Protein AF-A0AAW1XCZ4-F1 (afdb_monomer_lite)

Sequence (104 aa):
MPGLTAKVFRTYNASITLDNELNQETTEGDVLKKKVFYDTANKKVAIICNHQRAVSKSHETQMDKLKEKLRDLQGVLKELKTDLDRARNGKPPLKDADGNRREI

InterPro domains:
  IPR011010 DNA breaking-rejoining enzyme, catalytic core [SSF56349] (3-88)
  IPR013499 DNA topoisomerase I, eukaryotic-type [SM00435] (1-103)
  IPR013500 DNA topoisomerase I, catalytic core, eukaryotic-type [PF01028] (1-83)
  IPR014727 DNA topoisomerase I, catalytic core, alpha/beta subdomain [G3DSA:1.10.132.10] (7-103)
  IPR051062 DNA topoisomerase IB [PTHR10290] (1-101)

Structure (mmCIF, N/CA/C/O backbone):
data_AF-A0AAW1XCZ4-F1
#
_entry.id   AF-A0AAW1XCZ4-F1
#
loop_
_atom_site.group_PDB
_atom_site.id
_atom_site.type_symbol
_atom_site.label_atom_id
_atom_site.label_alt_id
_atom_site.label_comp_id
_atom_site.label_asym_id
_atom_site.label_entity_id
_atom_site.label_seq_id
_atom_site.pdbx_PDB_ins_code
_atom_site.Cartn_x
_atom_site.Cartn_y
_atom_site.Cartn_z
_atom_site.occupancy
_atom_site.B_iso_or_equiv
_atom_site.auth_seq_id
_atom_site.auth_comp_id
_atom_site.auth_asym_id
_atom_site.auth_atom_id
_atom_site.pdbx_PDB_model_num
ATOM 1 N N . MET A 1 1 ? -34.040 5.659 20.618 1.00 80.25 1 MET A N 1
ATOM 2 C CA . MET A 1 1 ? -33.627 4.410 19.942 1.00 80.25 1 MET A CA 1
ATOM 3 C C . MET A 1 1 ? -33.377 3.338 20.994 1.00 80.25 1 MET A C 1
ATOM 5 O O . MET A 1 1 ? -32.400 3.464 21.727 1.00 80.25 1 MET A O 1
ATOM 9 N N . PRO A 1 2 ? -34.258 2.334 21.125 1.00 92.56 2 PRO A N 1
ATOM 10 C CA . PRO A 1 2 ? -33.996 1.168 21.970 1.00 92.56 2 PRO A CA 1
ATOM 11 C C . PRO A 1 2 ? -32.674 0.490 21.568 1.00 92.56 2 PRO A C 1
ATOM 13 O O . PRO A 1 2 ? -32.399 0.360 20.379 1.00 92.56 2 PRO A O 1
ATOM 16 N N . GLY A 1 3 ? -31.839 0.095 22.535 1.00 91.31 3 GLY A N 1
ATOM 17 C CA . GLY A 1 3 ? -30.568 -0.606 22.274 1.00 91.31 3 GLY A CA 1
ATOM 18 C C . GLY A 1 3 ? -29.374 0.271 21.858 1.00 91.31 3 GLY A C 1
ATOM 19 O O . GLY A 1 3 ? -28.304 -0.257 21.558 1.00 91.31 3 GLY A O 1
ATOM 20 N N . LEU A 1 4 ? -29.516 1.602 21.857 1.00 94.81 4 LEU A N 1
ATOM 21 C CA . LEU A 1 4 ? -28.411 2.520 21.575 1.00 94.81 4 LEU A CA 1
ATOM 22 C C . LEU A 1 4 ? -27.384 2.506 22.718 1.00 94.81 4 LEU A C 1
ATOM 24 O O . LEU A 1 4 ? -27.722 2.745 23.875 1.00 94.81 4 LEU A O 1
ATOM 28 N N . THR A 1 5 ? -26.116 2.261 22.389 1.00 96.06 5 THR A N 1
ATOM 29 C CA . THR A 1 5 ? -24.997 2.283 23.346 1.00 96.06 5 THR A CA 1
ATOM 30 C C . THR A 1 5 ? -23.832 3.100 22.791 1.00 96.06 5 THR A C 1
ATOM 32 O O . THR A 1 5 ? -23.748 3.334 21.587 1.00 96.06 5 THR A O 1
ATOM 35 N N . ALA A 1 6 ? -22.874 3.490 23.636 1.00 91.69 6 ALA A N 1
ATOM 36 C CA . ALA A 1 6 ? -21.662 4.193 23.195 1.00 91.69 6 ALA A CA 1
ATOM 37 C C . ALA A 1 6 ? -20.870 3.423 22.115 1.00 91.69 6 ALA A C 1
ATOM 39 O O . ALA A 1 6 ? -20.266 4.023 21.226 1.00 91.69 6 ALA A O 1
ATOM 40 N N . LYS A 1 7 ? -20.912 2.082 22.143 1.00 93.69 7 LYS A N 1
ATOM 41 C CA . LYS A 1 7 ? -20.291 1.236 21.114 1.00 93.69 7 LYS A CA 1
ATOM 42 C C . LYS A 1 7 ? -20.928 1.449 19.738 1.00 93.69 7 LYS A C 1
ATOM 44 O O . LYS A 1 7 ? -20.202 1.478 18.748 1.00 93.69 7 LYS A O 1
ATOM 49 N N . VAL A 1 8 ? -22.247 1.651 19.684 1.00 96.38 8 VAL A N 1
ATOM 50 C CA . VAL A 1 8 ? -22.978 1.898 18.429 1.00 96.38 8 VAL A CA 1
ATOM 51 C C . VAL A 1 8 ? -22.443 3.148 17.730 1.00 96.38 8 VAL A C 1
ATOM 53 O O . VAL A 1 8 ? -22.238 3.111 16.523 1.00 96.38 8 VAL A O 1
ATOM 56 N N . PHE A 1 9 ? -22.109 4.208 18.472 1.00 95.12 9 PHE A N 1
ATOM 57 C CA . PHE A 1 9 ? -21.523 5.422 17.891 1.00 95.12 9 PHE A CA 1
ATOM 58 C C . PHE A 1 9 ? -20.141 5.188 17.273 1.00 95.12 9 PHE A C 1
ATOM 60 O O . PHE A 1 9 ? -19.873 5.696 16.188 1.00 95.12 9 PHE A O 1
ATOM 67 N N . ARG A 1 10 ? -19.269 4.387 17.907 1.00 95.00 10 ARG A N 1
ATOM 68 C CA . ARG A 1 10 ? -17.953 4.057 17.322 1.00 95.00 10 ARG A CA 1
ATOM 69 C C . ARG A 1 10 ? -18.105 3.283 16.012 1.00 95.00 10 ARG A C 1
ATOM 71 O O . ARG A 1 10 ? -17.416 3.595 15.048 1.00 95.00 10 ARG A O 1
ATOM 78 N N . THR A 1 11 ? -19.018 2.311 15.968 1.00 95.88 11 THR A N 1
ATOM 79 C CA . THR A 1 11 ? -19.293 1.525 14.755 1.00 95.88 11 THR A CA 1
ATOM 80 C C . THR A 1 11 ? -19.942 2.368 13.660 1.00 95.88 11 THR A C 1
ATOM 82 O O . THR A 1 11 ? -19.534 2.265 12.505 1.00 95.88 11 THR A O 1
ATOM 85 N N . TYR A 1 12 ? -20.906 3.222 14.014 1.00 96.69 12 TYR A N 1
ATOM 86 C CA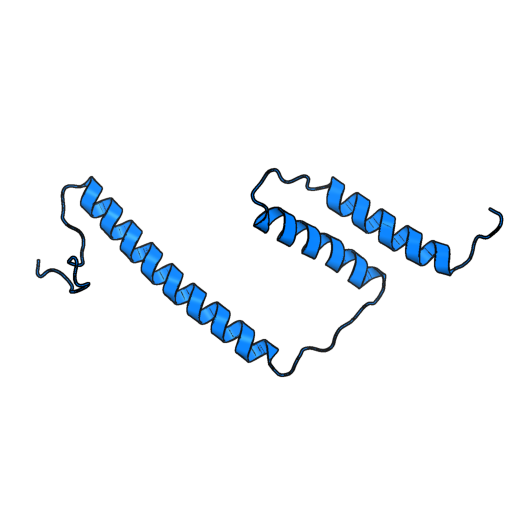 . TYR A 1 12 ? -21.548 4.141 13.077 1.00 96.69 12 TYR A CA 1
ATOM 87 C C . TYR A 1 12 ? -20.529 5.101 12.461 1.00 96.69 12 TYR A C 1
ATOM 89 O O . TYR A 1 12 ? -20.397 5.124 11.243 1.00 96.69 12 TYR A O 1
ATOM 97 N N . ASN A 1 13 ? -19.747 5.805 13.289 1.00 96.00 13 ASN A N 1
ATOM 98 C CA . ASN A 1 13 ? -18.737 6.755 12.819 1.00 96.00 13 ASN A CA 1
ATOM 99 C C . ASN A 1 13 ? -17.691 6.074 11.925 1.00 96.00 13 ASN A C 1
ATOM 101 O O . ASN A 1 13 ? -17.354 6.602 10.876 1.00 96.00 13 ASN A O 1
ATOM 105 N N . ALA A 1 14 ? -17.223 4.877 12.291 1.00 96.94 14 ALA A N 1
ATOM 106 C CA . ALA A 1 14 ? -16.306 4.112 11.448 1.00 96.94 14 ALA A CA 1
ATOM 107 C C . ALA A 1 14 ? -16.914 3.763 10.079 1.00 96.94 14 ALA A C 1
ATOM 109 O O . ALA A 1 14 ? -16.271 3.964 9.049 1.00 96.94 14 ALA A O 1
ATOM 110 N N . SER A 1 15 ? -18.153 3.265 10.071 1.00 97.12 15 SER A N 1
ATOM 111 C CA . SER A 1 15 ? -18.815 2.791 8.851 1.00 97.12 15 SER A CA 1
ATOM 112 C C . SER A 1 15 ? -19.168 3.944 7.914 1.00 97.12 15 SER A C 1
ATOM 114 O O . SER A 1 15 ? -18.874 3.867 6.726 1.00 97.12 15 SER A O 1
ATOM 116 N N . ILE A 1 16 ? -19.731 5.035 8.446 1.00 96.88 16 ILE A N 1
ATOM 117 C CA . ILE A 1 16 ? -20.111 6.199 7.636 1.00 96.88 16 ILE A CA 1
ATOM 118 C C . ILE A 1 16 ? -18.884 6.937 7.095 1.00 96.88 16 ILE A C 1
ATOM 120 O O . ILE A 1 16 ? -18.913 7.428 5.973 1.00 96.88 16 ILE A O 1
ATOM 124 N N . THR A 1 17 ? -17.779 6.986 7.850 1.00 95.69 17 THR A N 1
ATOM 125 C CA . THR A 1 17 ? -16.521 7.534 7.334 1.00 95.69 17 THR A CA 1
ATOM 126 C C . THR A 1 17 ? -16.008 6.700 6.169 1.00 95.69 17 THR A C 1
ATOM 128 O O . THR A 1 17 ? -15.666 7.281 5.148 1.00 95.69 17 THR A O 1
ATOM 131 N N . LEU A 1 18 ? -15.984 5.366 6.277 1.00 95.75 18 LEU A N 1
ATOM 132 C CA . LEU A 1 18 ? -15.532 4.525 5.167 1.00 95.75 18 LEU A CA 1
ATOM 133 C C . LEU A 1 18 ? -16.412 4.701 3.925 1.00 95.75 18 LEU A C 1
ATOM 135 O O . LEU A 1 18 ? -15.882 4.859 2.833 1.00 95.75 18 LEU A O 1
ATOM 139 N N . ASP A 1 19 ? -17.732 4.696 4.099 1.00 95.12 19 ASP A N 1
ATOM 140 C CA . ASP A 1 19 ? -18.688 4.850 3.000 1.00 95.12 19 ASP A CA 1
ATOM 141 C C . ASP A 1 19 ? -18.516 6.199 2.286 1.00 95.12 19 ASP A C 1
ATOM 143 O O . ASP A 1 19 ? -18.335 6.251 1.071 1.00 95.12 19 ASP A O 1
ATOM 147 N N . ASN A 1 20 ? -18.444 7.296 3.046 1.00 94.19 20 ASN A N 1
ATOM 148 C CA . ASN A 1 20 ? -18.200 8.627 2.489 1.00 94.19 20 ASN A CA 1
ATOM 149 C C . ASN A 1 20 ? -16.866 8.708 1.737 1.00 94.19 20 ASN A C 1
ATOM 151 O O . ASN A 1 20 ? -16.806 9.292 0.659 1.00 94.19 20 ASN A O 1
ATOM 155 N N . GLU A 1 21 ? -15.801 8.130 2.295 1.00 92.81 21 GLU A N 1
ATOM 156 C CA . GLU A 1 21 ? -14.477 8.113 1.671 1.00 92.81 21 GLU A CA 1
ATOM 157 C C . GLU A 1 21 ? -14.474 7.314 0.367 1.00 92.81 21 GLU A C 1
ATOM 159 O O . GLU A 1 21 ? -13.935 7.785 -0.630 1.00 92.81 21 GLU A O 1
ATOM 164 N N . LEU A 1 22 ? -15.125 6.147 0.339 1.00 91.88 22 LEU A N 1
ATOM 165 C CA . LEU A 1 22 ? -15.233 5.328 -0.869 1.00 91.88 22 LEU A CA 1
ATOM 166 C C . LEU A 1 22 ? -16.090 5.993 -1.959 1.00 91.88 22 LEU A C 1
ATOM 168 O O . LEU A 1 22 ? -15.784 5.848 -3.142 1.00 91.88 22 LEU A O 1
ATOM 172 N N . ASN A 1 23 ? -17.119 6.754 -1.575 1.00 89.62 23 ASN A N 1
ATOM 173 C CA . ASN A 1 23 ? -18.006 7.452 -2.509 1.00 89.62 23 ASN A CA 1
ATOM 174 C C . ASN A 1 23 ? -17.384 8.722 -3.122 1.00 89.62 23 ASN A C 1
ATOM 176 O O . ASN A 1 23 ? -17.789 9.129 -4.209 1.00 89.62 23 ASN A O 1
ATOM 180 N N . GLN A 1 24 ? -16.396 9.347 -2.469 1.00 82.31 24 GLN A N 1
ATOM 181 C CA . GLN A 1 24 ? -15.735 10.561 -2.979 1.00 82.31 24 GLN A CA 1
ATOM 182 C C . GLN A 1 24 ? -14.844 10.307 -4.205 1.00 82.31 24 GLN A C 1
ATOM 184 O O . GLN A 1 24 ? -14.692 11.186 -5.049 1.00 82.31 24 GLN A O 1
ATOM 189 N N . GLU A 1 25 ? -14.270 9.111 -4.325 1.00 64.94 25 GLU A N 1
ATOM 190 C CA . GLU A 1 25 ? -13.314 8.758 -5.377 1.00 64.94 25 GLU A CA 1
ATOM 191 C C . GLU A 1 25 ? -13.662 7.379 -5.953 1.00 64.94 25 GLU A C 1
ATOM 193 O O . GLU A 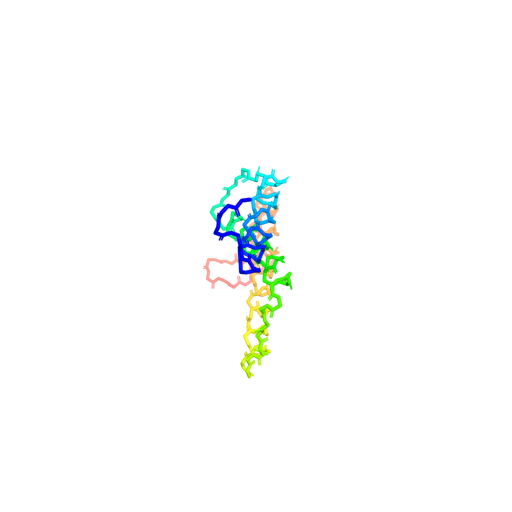1 25 ? -12.953 6.387 -5.780 1.00 64.94 25 GLU A O 1
ATOM 198 N N . THR A 1 26 ? -14.767 7.301 -6.698 1.00 62.75 26 THR A N 1
ATOM 199 C CA . THR A 1 26 ? -15.043 6.102 -7.503 1.00 62.75 26 THR A CA 1
ATOM 200 C C . THR A 1 26 ? -14.089 6.089 -8.698 1.00 62.75 26 THR A C 1
ATOM 202 O O . THR A 1 26 ? -14.401 6.571 -9.783 1.00 62.75 26 THR A O 1
ATOM 205 N N . THR A 1 27 ? -12.872 5.592 -8.487 1.00 60.47 27 THR A N 1
ATOM 206 C CA . THR A 1 27 ? -11.866 5.491 -9.544 1.00 60.47 27 THR A CA 1
ATOM 207 C C . THR A 1 27 ? -12.131 4.255 -10.397 1.00 60.47 27 THR A C 1
ATOM 209 O O . THR A 1 27 ? -11.935 3.110 -9.976 1.00 60.47 27 THR A O 1
ATOM 212 N N . GLU A 1 28 ? -12.544 4.480 -11.642 1.00 71.94 28 GLU A N 1
ATOM 213 C CA . GLU A 1 28 ? -12.367 3.486 -12.695 1.00 71.94 28 GLU A CA 1
ATOM 214 C C . GLU A 1 28 ? -10.869 3.188 -12.842 1.00 71.94 28 GLU A C 1
ATOM 216 O O . GLU A 1 28 ? -10.025 4.088 -12.878 1.00 71.94 28 GLU A O 1
ATOM 221 N N . GLY A 1 29 ? -10.499 1.910 -12.869 1.00 72.00 29 GLY A N 1
ATOM 222 C CA . GLY A 1 29 ? -9.094 1.541 -12.943 1.00 72.00 29 GLY A CA 1
ATOM 223 C C . GLY A 1 29 ? -8.791 0.106 -12.551 1.00 72.00 29 GLY A C 1
ATOM 224 O O . GLY A 1 29 ? -9.660 -0.664 -12.138 1.00 72.00 29 GLY A O 1
ATOM 225 N N . ASP A 1 30 ? -7.512 -0.220 -12.696 1.00 86.31 30 ASP A N 1
ATOM 226 C CA . ASP A 1 30 ? -6.914 -1.499 -12.335 1.00 86.31 30 ASP A CA 1
ATOM 227 C C . ASP A 1 30 ? -7.128 -1.849 -10.847 1.00 86.31 30 ASP A C 1
ATOM 229 O O . ASP A 1 30 ? -7.209 -0.973 -9.978 1.00 86.31 30 ASP A O 1
ATOM 233 N N . VAL A 1 31 ? -7.182 -3.147 -10.545 1.00 91.00 31 VAL A N 1
ATOM 234 C CA . VAL A 1 31 ? -7.398 -3.713 -9.204 1.00 91.00 31 VAL A CA 1
ATOM 235 C C . VAL A 1 31 ? -6.386 -3.161 -8.196 1.00 91.00 31 VAL A C 1
ATOM 237 O O . VAL A 1 31 ? -6.743 -2.876 -7.052 1.00 91.00 31 VAL A O 1
ATOM 240 N N . LEU A 1 32 ? -5.136 -2.937 -8.615 1.00 90.56 32 LEU A N 1
ATOM 241 C CA . LEU A 1 32 ? -4.097 -2.366 -7.755 1.00 90.56 32 LEU A CA 1
ATOM 242 C C . LEU A 1 32 ? -4.426 -0.940 -7.300 1.00 90.56 32 LEU A C 1
ATOM 244 O O . LEU A 1 32 ? -4.234 -0.612 -6.128 1.00 90.56 32 LEU A O 1
ATOM 248 N N . LYS A 1 33 ? -4.965 -0.104 -8.194 1.00 89.38 33 LYS A N 1
ATOM 249 C CA . LYS A 1 33 ? -5.380 1.266 -7.854 1.00 89.38 33 LYS A CA 1
ATOM 250 C C . LYS A 1 33 ? -6.553 1.249 -6.878 1.00 89.38 33 LYS A C 1
ATOM 252 O O . LYS A 1 33 ? -6.500 1.936 -5.861 1.00 89.38 33 LYS A O 1
ATOM 257 N N . LYS A 1 34 ? -7.545 0.385 -7.125 1.00 90.12 34 LYS A N 1
ATOM 258 C CA . LYS A 1 34 ? -8.691 0.186 -6.221 1.00 90.12 34 LYS A CA 1
ATOM 259 C C . LYS A 1 34 ? -8.252 -0.246 -4.822 1.00 90.12 34 LYS A C 1
ATOM 261 O O . LYS A 1 34 ? -8.782 0.242 -3.829 1.00 90.12 34 LYS A O 1
ATOM 266 N N . LYS A 1 35 ? -7.244 -1.117 -4.730 1.00 92.56 35 LYS A N 1
ATOM 267 C CA . LYS A 1 35 ? -6.677 -1.537 -3.445 1.00 92.56 35 LYS A CA 1
ATOM 268 C C . LYS A 1 35 ? -6.009 -0.378 -2.702 1.00 92.56 35 LYS A C 1
ATOM 270 O O . LYS A 1 35 ? -6.251 -0.215 -1.513 1.00 92.56 35 LYS A O 1
ATOM 275 N N . VAL A 1 36 ? -5.181 0.421 -3.379 1.00 91.69 36 VAL A N 1
ATOM 276 C CA . VAL A 1 36 ? -4.513 1.584 -2.759 1.00 91.69 36 VAL A CA 1
ATOM 277 C C . VAL A 1 36 ? -5.536 2.594 -2.246 1.00 91.69 36 VAL A C 1
ATOM 279 O O . VAL A 1 36 ? -5.381 3.123 -1.143 1.00 91.69 36 VAL A O 1
ATOM 282 N N . PHE A 1 37 ? -6.592 2.822 -3.021 1.00 91.56 37 PHE A N 1
ATOM 283 C CA . PHE A 1 37 ? -7.705 3.669 -2.627 1.00 91.56 37 PHE A CA 1
ATOM 284 C C . PHE A 1 37 ? -8.405 3.146 -1.363 1.00 91.56 37 PHE A C 1
ATOM 286 O O . PHE A 1 37 ? -8.456 3.845 -0.349 1.00 91.56 37 PHE A O 1
ATOM 293 N N . TYR A 1 38 ? -8.829 1.880 -1.369 1.00 94.06 38 TYR A N 1
ATOM 294 C CA . TYR A 1 38 ? -9.451 1.240 -0.208 1.00 94.06 38 TYR A CA 1
ATOM 295 C C . TYR A 1 38 ? -8.550 1.277 1.037 1.00 94.06 38 TYR A C 1
ATOM 297 O O . TYR A 1 38 ? -8.996 1.642 2.124 1.00 94.06 38 TYR A O 1
ATOM 305 N N . ASP A 1 39 ? -7.260 0.959 0.883 1.00 95.12 39 ASP A N 1
ATOM 306 C CA . ASP A 1 39 ? -6.283 0.999 1.976 1.00 95.12 39 ASP A CA 1
ATOM 307 C C . ASP A 1 39 ? -6.130 2.423 2.546 1.00 95.12 39 ASP A C 1
ATOM 309 O O . ASP A 1 39 ? -5.840 2.591 3.731 1.00 95.12 39 ASP A O 1
ATOM 313 N N . THR A 1 40 ? -6.334 3.459 1.729 1.00 94.00 40 THR A N 1
ATOM 314 C CA . THR A 1 40 ? -6.269 4.869 2.143 1.00 94.00 40 THR A CA 1
ATOM 315 C C . THR A 1 40 ? -7.528 5.290 2.897 1.00 94.00 40 THR A C 1
ATOM 317 O O . THR A 1 40 ? -7.418 5.854 3.989 1.00 94.00 40 THR A O 1
ATOM 320 N N . ALA A 1 41 ? -8.711 4.940 2.388 1.00 94.88 41 ALA A N 1
ATOM 321 C CA . ALA A 1 41 ? -9.982 5.162 3.077 1.00 94.88 41 ALA A CA 1
ATOM 322 C C . ALA A 1 41 ? -10.004 4.454 4.447 1.00 94.88 41 ALA A C 1
ATOM 324 O O . ALA A 1 41 ? -10.301 5.057 5.480 1.00 94.88 41 ALA A O 1
ATOM 325 N N . ASN A 1 42 ? -9.556 3.196 4.495 1.00 96.06 42 ASN A N 1
ATOM 326 C CA . ASN A 1 42 ? -9.483 2.424 5.734 1.00 96.06 42 ASN A C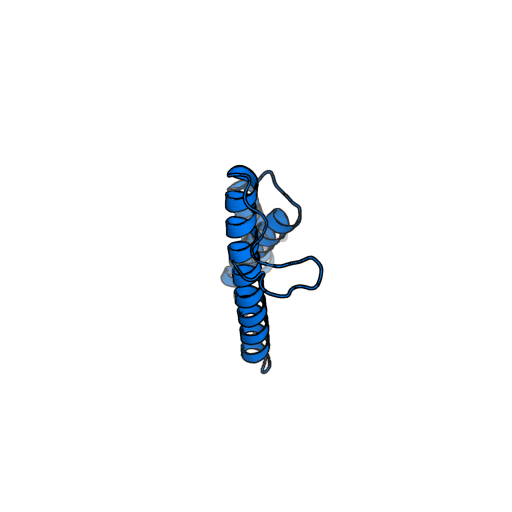A 1
ATOM 327 C C . ASN A 1 42 ? -8.469 3.003 6.745 1.00 96.06 42 ASN A C 1
ATOM 329 O O . ASN A 1 42 ? -8.697 2.953 7.955 1.00 96.06 42 ASN A O 1
ATOM 333 N N . LYS A 1 43 ? -7.366 3.617 6.287 1.00 96.06 43 LYS A N 1
ATOM 334 C CA . LYS A 1 43 ? -6.431 4.330 7.181 1.00 96.06 43 LYS A CA 1
ATOM 335 C C . LYS A 1 43 ? -7.094 5.514 7.883 1.00 96.06 43 LYS A C 1
ATOM 337 O O . LYS A 1 43 ? -6.836 5.715 9.068 1.00 96.06 43 LYS A O 1
ATOM 342 N N . LYS A 1 44 ? -7.961 6.272 7.204 1.00 95.19 44 LYS A N 1
ATOM 343 C CA . LYS A 1 44 ? -8.704 7.377 7.835 1.00 95.19 44 LYS A CA 1
ATOM 344 C C . LYS A 1 44 ? -9.625 6.867 8.945 1.00 95.19 44 LYS A C 1
ATOM 346 O O . LYS A 1 44 ? -9.646 7.438 10.034 1.00 95.19 44 LYS A O 1
ATOM 351 N N . VAL A 1 45 ? -10.291 5.734 8.719 1.00 97.12 45 VAL A N 1
ATOM 352 C CA . VAL A 1 45 ? -11.100 5.058 9.747 1.00 97.12 45 VAL A CA 1
ATOM 353 C C . VAL A 1 45 ? -10.242 4.615 10.938 1.00 97.12 45 VAL A C 1
ATOM 355 O O . VAL A 1 45 ? -10.598 4.838 12.095 1.00 97.12 45 VAL A O 1
ATOM 358 N N . ALA A 1 46 ? -9.073 4.024 10.681 1.00 97.38 46 ALA A N 1
ATOM 359 C CA . ALA A 1 46 ? -8.159 3.614 11.745 1.00 97.38 46 ALA A CA 1
ATOM 360 C C . ALA A 1 46 ? -7.713 4.802 12.618 1.00 97.38 46 ALA A C 1
ATOM 362 O O . ALA A 1 46 ? -7.643 4.663 13.841 1.00 97.38 46 ALA A O 1
ATOM 363 N N . ILE A 1 47 ? -7.487 5.973 12.011 1.00 95.75 47 ILE A N 1
ATOM 364 C CA . ILE A 1 47 ? -7.136 7.208 12.723 1.00 95.75 47 ILE A CA 1
ATOM 365 C C . ILE A 1 47 ? -8.275 7.647 13.654 1.00 95.75 47 ILE A C 1
ATOM 367 O O . ILE A 1 47 ? -8.028 7.839 14.844 1.00 95.75 47 ILE A O 1
ATOM 371 N N . ILE A 1 48 ? -9.524 7.737 13.174 1.00 95.06 48 ILE A N 1
ATOM 372 C CA . ILE A 1 48 ? -10.654 8.166 14.027 1.00 95.06 48 ILE A CA 1
ATOM 373 C C . ILE A 1 48 ? -10.954 7.168 15.152 1.00 95.06 48 ILE A C 1
ATOM 375 O O . ILE A 1 48 ? -11.414 7.547 16.228 1.00 95.06 48 ILE A O 1
ATOM 379 N N . CYS A 1 49 ? -10.688 5.879 14.926 1.00 96.50 49 CYS A N 1
ATOM 380 C CA . CYS A 1 49 ? -10.868 4.842 15.936 1.00 96.50 49 CYS A CA 1
ATOM 381 C C . CYS A 1 49 ? -9.700 4.752 16.929 1.00 96.50 49 CYS A C 1
ATOM 383 O O . CYS A 1 49 ? -9.811 3.999 17.901 1.00 96.50 49 CYS A O 1
ATOM 385 N N . ASN A 1 50 ? -8.621 5.515 16.710 1.00 95.88 50 ASN A N 1
ATOM 386 C CA . ASN A 1 50 ? -7.356 5.443 17.438 1.00 95.88 50 ASN A CA 1
ATOM 387 C C . ASN A 1 50 ? -6.712 4.040 17.402 1.00 95.88 50 ASN A C 1
ATOM 389 O O . ASN A 1 50 ? -6.160 3.554 18.389 1.00 95.88 50 ASN A O 1
ATOM 393 N N . HIS A 1 51 ? -6.805 3.357 16.262 1.00 96.62 51 HIS A N 1
ATOM 394 C CA . HIS A 1 51 ? -6.137 2.078 16.040 1.00 96.62 51 HIS A CA 1
ATOM 395 C C . HIS A 1 51 ? -4.698 2.325 15.586 1.00 96.62 51 HIS A C 1
ATOM 397 O O . HIS A 1 51 ? -4.433 2.597 14.416 1.00 96.62 51 HIS A O 1
ATOM 403 N N . GLN A 1 52 ? -3.763 2.234 16.529 1.00 94.94 52 GLN A N 1
ATOM 404 C CA . GLN A 1 52 ? -2.345 2.474 16.284 1.00 94.94 52 GLN A CA 1
ATOM 405 C C . GLN A 1 52 ? -1.556 1.167 16.211 1.00 94.94 52 GLN A C 1
ATOM 407 O O . GLN A 1 52 ? -1.923 0.154 16.806 1.00 94.94 52 GLN A O 1
ATOM 412 N N . ARG A 1 53 ? -0.429 1.203 15.498 1.00 94.69 53 ARG A N 1
ATOM 413 C CA . ARG A 1 53 ? 0.528 0.099 15.432 1.00 94.69 53 ARG A CA 1
ATOM 414 C C . ARG A 1 53 ? 1.938 0.648 15.600 1.00 94.69 53 ARG A C 1
ATOM 416 O O . ARG A 1 53 ? 2.306 1.607 14.930 1.00 94.69 53 ARG A O 1
ATOM 423 N N . ALA A 1 54 ? 2.730 0.011 16.459 1.00 95.94 54 ALA A N 1
ATOM 424 C CA . ALA A 1 54 ? 4.151 0.314 16.568 1.00 95.94 54 ALA A CA 1
ATOM 425 C C . ALA A 1 54 ? 4.885 -0.043 15.265 1.00 95.94 54 ALA A C 1
ATOM 427 O O . ALA A 1 54 ? 4.576 -1.048 14.614 1.00 95.94 54 ALA A O 1
ATOM 428 N N . VAL A 1 55 ? 5.879 0.765 14.899 1.00 95.38 55 VAL A N 1
ATOM 429 C CA . VAL A 1 55 ? 6.732 0.492 13.738 1.00 95.38 55 VAL A CA 1
ATOM 430 C C . VAL A 1 55 ? 7.501 -0.810 13.981 1.00 95.38 55 VAL A C 1
ATOM 432 O O . VAL A 1 55 ? 8.129 -0.993 15.023 1.00 95.38 55 VAL A O 1
ATOM 435 N N . SER A 1 56 ? 7.435 -1.746 13.032 1.00 96.44 56 SER A N 1
ATOM 436 C CA . SER A 1 56 ? 8.172 -3.009 13.139 1.00 96.44 56 SER A CA 1
ATOM 437 C C . SER A 1 56 ? 9.677 -2.776 13.017 1.00 96.44 56 SER A C 1
ATOM 439 O O . SER A 1 56 ? 10.101 -1.978 12.184 1.00 96.44 56 SER A O 1
ATOM 441 N N . LYS A 1 57 ? 10.487 -3.566 13.733 1.00 96.69 57 LYS A N 1
ATOM 442 C CA . LYS A 1 57 ? 11.962 -3.496 13.685 1.00 96.69 57 LYS A CA 1
ATOM 443 C C . LYS A 1 57 ? 12.546 -3.585 12.265 1.00 96.69 57 LYS A C 1
ATOM 445 O O . LYS A 1 57 ? 13.588 -3.010 12.001 1.00 96.69 57 LYS A O 1
ATOM 450 N N . SER A 1 58 ? 11.874 -4.285 11.350 1.00 96.75 58 SER A N 1
ATOM 451 C CA . SER A 1 58 ? 12.311 -4.481 9.961 1.00 96.75 58 SER A CA 1
ATOM 452 C C . SER A 1 58 ? 11.819 -3.417 8.972 1.00 96.75 58 SER A C 1
ATOM 454 O O . SER A 1 58 ? 12.052 -3.566 7.774 1.00 96.75 58 SER A O 1
ATOM 456 N N . HIS A 1 59 ? 11.084 -2.396 9.426 1.00 96.44 59 HIS A N 1
ATOM 457 C CA . HIS A 1 59 ? 10.402 -1.453 8.533 1.00 96.44 59 HIS A CA 1
ATOM 458 C C . HIS A 1 59 ? 11.386 -0.704 7.627 1.00 96.44 59 HIS A C 1
ATOM 460 O O . HIS A 1 59 ? 11.193 -0.646 6.417 1.00 96.44 59 HIS A O 1
ATOM 466 N N . GLU A 1 60 ? 12.468 -0.182 8.201 1.00 96.94 60 GLU A N 1
ATOM 467 C CA . GLU A 1 60 ? 13.492 0.565 7.468 1.00 96.94 60 GLU A CA 1
ATOM 468 C C . GLU A 1 60 ? 14.162 -0.300 6.394 1.00 96.94 60 GLU A C 1
ATOM 470 O O . GLU A 1 60 ? 14.138 0.043 5.214 1.00 96.94 60 GLU A O 1
ATOM 475 N N . THR A 1 61 ? 14.604 -1.505 6.767 1.00 97.56 61 THR A N 1
ATOM 476 C CA . THR A 1 61 ? 15.193 -2.469 5.828 1.00 97.56 61 THR A CA 1
ATOM 477 C C . THR A 1 61 ? 14.241 -2.832 4.683 1.00 97.56 61 THR A C 1
ATOM 479 O O . THR A 1 61 ? 14.674 -3.013 3.546 1.00 97.56 61 THR A O 1
ATOM 482 N N . GLN A 1 62 ? 12.939 -2.966 4.955 1.00 97.44 62 GLN A N 1
ATOM 483 C CA . GLN A 1 62 ? 11.941 -3.223 3.911 1.00 97.44 62 GLN A CA 1
ATOM 484 C C . GLN A 1 62 ? 11.785 -2.024 2.969 1.00 97.44 62 GLN A C 1
ATOM 486 O O . GLN A 1 62 ? 11.732 -2.212 1.753 1.00 97.44 62 GLN A O 1
ATOM 491 N N . MET A 1 63 ? 11.751 -0.805 3.511 1.00 97.62 63 MET A N 1
ATOM 492 C CA . MET A 1 63 ? 11.653 0.420 2.719 1.00 97.62 63 MET A CA 1
ATOM 493 C C . MET A 1 63 ? 12.873 0.626 1.823 1.00 97.62 63 MET A C 1
ATOM 495 O O . MET A 1 63 ? 12.712 1.006 0.664 1.00 97.62 63 MET A O 1
ATOM 499 N N . ASP A 1 64 ? 14.075 0.335 2.310 1.00 97.94 64 ASP A N 1
ATOM 500 C CA . ASP A 1 64 ? 15.295 0.497 1.519 1.00 97.94 64 ASP A CA 1
ATOM 501 C C . ASP A 1 64 ? 15.371 -0.496 0.360 1.00 97.94 64 ASP A C 1
ATOM 503 O O . ASP A 1 64 ? 15.641 -0.088 -0.770 1.00 97.94 64 ASP A O 1
ATOM 507 N N . LYS A 1 65 ? 14.994 -1.761 0.589 1.00 97.94 65 LYS A N 1
ATOM 508 C CA . LYS A 1 65 ? 14.870 -2.762 -0.486 1.00 97.94 65 LYS A CA 1
ATOM 509 C C . LYS A 1 65 ? 13.858 -2.349 -1.556 1.00 97.94 65 LYS A C 1
ATOM 511 O O . LYS A 1 65 ? 14.064 -2.607 -2.739 1.00 97.94 65 LYS A O 1
ATOM 516 N N . LEU A 1 66 ? 12.743 -1.726 -1.163 1.00 97.81 66 LEU A N 1
ATOM 517 C CA . LEU A 1 66 ? 11.749 -1.224 -2.118 1.00 97.81 66 LEU A CA 1
ATOM 518 C C . LEU A 1 66 ? 12.285 -0.034 -2.925 1.00 97.81 66 LEU A C 1
ATOM 520 O O . LEU A 1 66 ? 12.072 0.021 -4.135 1.00 97.81 66 LEU A O 1
ATOM 524 N N . LYS A 1 67 ? 13.007 0.894 -2.283 1.00 98.06 67 LYS A N 1
ATOM 525 C CA . LYS A 1 67 ? 13.645 2.035 -2.961 1.00 98.06 67 LYS A CA 1
ATOM 526 C C . LYS A 1 67 ? 14.730 1.591 -3.938 1.00 98.06 67 LYS A C 1
ATOM 528 O O . LYS A 1 67 ? 14.842 2.173 -5.010 1.00 98.06 67 LYS A O 1
ATOM 533 N N . GLU A 1 68 ? 15.520 0.584 -3.582 1.00 98.06 68 GLU A N 1
ATOM 534 C CA . GLU A 1 68 ? 16.537 0.003 -4.461 1.00 98.06 68 GLU A CA 1
ATOM 535 C C . GLU A 1 68 ? 15.904 -0.558 -5.736 1.00 98.06 68 GLU A C 1
ATOM 537 O O . GLU A 1 68 ? 16.205 -0.074 -6.824 1.00 98.06 68 GLU A O 1
ATOM 542 N N . LYS A 1 69 ? 14.902 -1.434 -5.592 1.00 97.81 69 LYS A N 1
ATOM 543 C CA . LYS A 1 69 ? 14.139 -1.963 -6.733 1.00 97.81 69 LYS A CA 1
ATOM 544 C C . LYS A 1 69 ? 13.523 -0.863 -7.597 1.00 97.81 69 LYS A C 1
ATOM 546 O O . LYS A 1 69 ? 13.472 -0.992 -8.817 1.00 97.81 69 LYS A O 1
ATOM 551 N N . LEU A 1 70 ? 13.038 0.216 -6.980 1.00 97.62 70 LEU A N 1
ATOM 552 C CA . LEU A 1 70 ? 12.484 1.352 -7.714 1.00 97.62 70 LEU A CA 1
ATOM 553 C C . LEU A 1 70 ? 13.550 2.044 -8.576 1.00 97.62 70 LEU A C 1
ATOM 555 O O . LEU A 1 70 ? 13.270 2.357 -9.731 1.00 97.62 70 LEU A O 1
ATOM 559 N N . ARG A 1 71 ? 14.758 2.262 -8.040 1.00 97.62 71 ARG A N 1
ATOM 560 C CA . ARG A 1 71 ? 15.876 2.861 -8.789 1.00 97.62 71 ARG A CA 1
ATOM 561 C C . ARG A 1 71 ? 16.289 1.988 -9.970 1.00 97.62 71 ARG A C 1
ATOM 563 O O . ARG A 1 71 ? 16.460 2.515 -11.067 1.00 97.62 71 ARG A O 1
ATOM 570 N N . ASP A 1 72 ? 16.374 0.677 -9.768 1.00 97.00 72 ASP A N 1
ATOM 571 C CA . ASP A 1 72 ? 16.737 -0.265 -10.831 1.00 97.00 72 ASP A CA 1
ATOM 572 C C . ASP A 1 72 ? 15.712 -0.229 -11.970 1.00 97.00 72 ASP A C 1
ATOM 574 O O . ASP A 1 72 ? 16.065 -0.052 -13.137 1.00 97.00 72 ASP A O 1
ATOM 578 N N . LEU A 1 73 ? 14.420 -0.291 -11.628 1.00 97.31 73 LEU A N 1
ATOM 579 C CA . LEU A 1 73 ? 13.332 -0.197 -12.603 1.00 97.31 73 LEU A CA 1
ATOM 580 C C . LEU A 1 73 ? 13.322 1.149 -13.337 1.00 97.31 73 LEU A C 1
ATOM 582 O O . LEU A 1 73 ? 13.072 1.187 -14.540 1.00 97.31 73 LEU A O 1
ATOM 586 N N . GLN A 1 74 ? 13.615 2.257 -12.650 1.00 97.31 74 GLN A N 1
ATOM 587 C CA . GLN A 1 74 ? 13.750 3.572 -13.286 1.00 97.31 74 GLN A CA 1
ATOM 588 C C . GLN A 1 74 ? 14.923 3.617 -14.275 1.00 97.31 74 GLN A C 1
ATOM 590 O O . GLN A 1 74 ? 14.787 4.215 -15.346 1.00 97.31 74 GLN A O 1
ATOM 595 N N . GLY A 1 75 ? 16.043 2.968 -13.944 1.00 94.88 75 GLY A N 1
ATOM 596 C CA . GLY A 1 75 ? 17.185 2.797 -14.842 1.00 94.88 75 GLY A CA 1
ATOM 597 C C . GLY A 1 75 ? 16.792 2.054 -16.117 1.00 94.88 75 GLY A C 1
ATOM 598 O O . GLY A 1 75 ? 16.958 2.588 -17.213 1.00 94.88 75 GLY A O 1
ATOM 599 N N . VAL A 1 76 ? 16.166 0.883 -15.970 1.00 93.69 76 VAL A N 1
ATOM 600 C CA . VAL A 1 76 ? 15.669 0.074 -17.097 1.00 93.69 76 VAL A CA 1
ATOM 601 C C . VAL A 1 76 ? 14.685 0.866 -17.964 1.00 93.69 76 VAL A C 1
ATOM 603 O O . VAL A 1 76 ? 14.790 0.874 -19.187 1.00 93.69 76 VAL A O 1
ATOM 606 N N . LEU A 1 77 ? 13.750 1.595 -17.351 1.00 95.44 77 LEU A N 1
ATOM 607 C CA . LEU A 1 77 ? 12.761 2.401 -18.072 1.00 95.44 77 LEU A CA 1
ATOM 608 C C . LEU A 1 77 ? 13.433 3.511 -18.902 1.00 95.44 77 LEU A C 1
ATOM 610 O O . LEU A 1 77 ? 13.032 3.768 -20.038 1.00 95.44 77 LEU A O 1
ATOM 614 N N . LYS A 1 78 ? 14.474 4.159 -18.366 1.00 94.69 78 LYS A N 1
ATOM 615 C CA . LYS A 1 78 ? 15.252 5.174 -19.093 1.00 94.69 78 LYS A CA 1
ATOM 616 C C . LYS A 1 78 ? 15.990 4.578 -20.293 1.00 94.69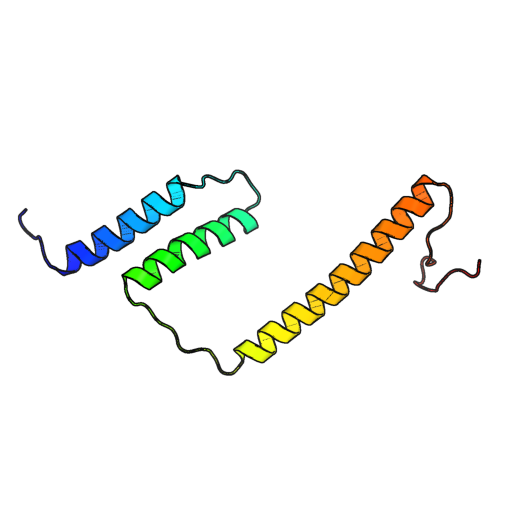 78 LYS A C 1
ATOM 618 O O . LYS A 1 78 ? 15.986 5.191 -21.363 1.00 94.69 78 LYS A O 1
ATOM 623 N N . GLU A 1 79 ? 16.596 3.404 -20.126 1.00 91.88 79 GLU A N 1
ATOM 624 C CA . GLU A 1 79 ? 17.257 2.687 -21.222 1.00 91.88 79 GLU A CA 1
ATOM 625 C C . GLU A 1 79 ? 16.252 2.337 -22.323 1.00 91.88 79 GLU A C 1
ATOM 627 O O . GLU A 1 79 ? 16.439 2.741 -23.468 1.00 91.88 79 GLU A O 1
ATOM 632 N N . LEU A 1 80 ? 15.120 1.726 -21.960 1.00 92.75 80 LEU A N 1
ATOM 633 C CA . LEU A 1 80 ? 14.063 1.358 -22.906 1.00 92.75 80 LEU A CA 1
ATOM 634 C C . LEU A 1 80 ? 13.498 2.562 -23.663 1.00 92.75 80 LEU A C 1
ATOM 636 O O . LEU A 1 80 ? 13.271 2.474 -24.865 1.00 92.75 80 LEU A O 1
ATOM 640 N N . LYS A 1 81 ? 13.288 3.702 -22.993 1.00 94.38 81 LYS A N 1
ATOM 641 C CA . LYS A 1 81 ? 12.870 4.947 -23.661 1.00 94.38 81 LYS A CA 1
ATOM 642 C C . LYS A 1 81 ? 13.897 5.421 -24.684 1.00 94.38 81 LYS A C 1
ATOM 644 O O . LYS A 1 81 ? 13.523 5.826 -25.779 1.00 94.38 81 LYS A O 1
ATOM 649 N N . THR A 1 82 ? 15.177 5.353 -24.327 1.00 92.81 82 THR A N 1
ATOM 650 C CA . THR A 1 82 ? 16.270 5.752 -25.220 1.00 92.81 82 THR A CA 1
ATOM 651 C C . THR A 1 82 ? 16.323 4.842 -26.446 1.00 92.81 82 THR A C 1
ATOM 653 O O . THR A 1 82 ? 16.420 5.328 -27.571 1.00 92.81 82 THR A O 1
ATOM 656 N N . ASP A 1 83 ? 16.203 3.530 -26.250 1.00 91.81 83 ASP A N 1
ATOM 657 C CA . ASP A 1 83 ? 16.196 2.560 -27.345 1.00 91.81 83 ASP A CA 1
ATOM 658 C C . ASP A 1 83 ? 14.957 2.694 -28.233 1.00 91.81 83 ASP A C 1
ATOM 660 O O . ASP A 1 83 ? 15.068 2.608 -29.456 1.00 91.81 83 ASP A O 1
ATOM 664 N N . LEU A 1 84 ? 13.796 2.988 -27.643 1.00 93.12 84 LEU A N 1
ATOM 665 C CA . LEU A 1 84 ? 12.562 3.275 -28.371 1.00 93.12 84 LEU A CA 1
ATOM 666 C C . LEU A 1 84 ? 12.743 4.494 -29.290 1.00 93.12 84 LEU A C 1
ATOM 668 O O . LEU A 1 84 ? 12.405 4.428 -30.473 1.00 93.12 84 LEU A O 1
ATOM 672 N N . ASP A 1 85 ? 13.333 5.581 -28.7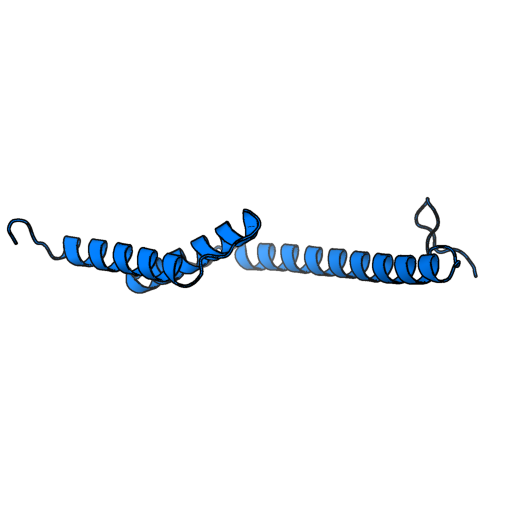90 1.00 94.19 85 ASP A N 1
ATOM 673 C CA . ASP A 1 85 ? 13.621 6.767 -29.603 1.00 94.19 85 ASP A CA 1
ATOM 674 C C . ASP A 1 85 ? 14.669 6.492 -30.690 1.00 94.19 85 ASP A C 1
ATOM 676 O O . ASP A 1 85 ? 14.545 6.995 -31.809 1.00 94.19 85 ASP A O 1
ATOM 680 N N . ARG A 1 86 ? 15.687 5.665 -30.423 1.00 92.25 86 ARG A N 1
ATOM 681 C CA . ARG A 1 86 ? 16.650 5.246 -31.458 1.00 92.25 86 ARG A CA 1
ATOM 682 C C . ARG A 1 86 ? 15.973 4.432 -32.555 1.00 92.25 86 ARG A C 1
ATOM 684 O O . ARG A 1 86 ? 16.155 4.762 -33.725 1.00 92.25 86 ARG A O 1
ATOM 691 N N . ALA A 1 87 ? 15.145 3.457 -32.184 1.00 91.38 87 ALA A N 1
ATOM 692 C CA . ALA A 1 87 ? 14.403 2.622 -33.122 1.00 91.38 87 ALA A CA 1
ATOM 693 C C . ALA A 1 87 ? 13.453 3.454 -33.997 1.00 91.38 87 ALA A C 1
ATOM 695 O O . ALA A 1 87 ? 13.416 3.269 -35.212 1.00 91.38 87 ALA A O 1
ATOM 696 N N . ARG A 1 88 ? 12.754 4.438 -33.410 1.00 93.69 88 ARG A N 1
ATOM 697 C CA . ARG A 1 88 ? 11.927 5.407 -34.156 1.00 93.69 88 ARG A CA 1
ATOM 698 C C . ARG A 1 88 ? 12.726 6.211 -35.183 1.00 93.69 88 ARG A C 1
ATOM 700 O O . ARG A 1 88 ? 12.189 6.558 -36.227 1.00 93.69 88 ARG A O 1
ATOM 707 N N . ASN A 1 89 ? 13.998 6.476 -34.898 1.00 93.88 89 ASN A N 1
ATOM 708 C CA . ASN A 1 89 ? 14.923 7.187 -35.780 1.00 93.88 89 ASN A CA 1
ATOM 709 C C . ASN A 1 89 ? 15.748 6.249 -36.689 1.00 93.88 89 ASN A C 1
ATOM 711 O O . ASN A 1 89 ? 16.750 6.683 -37.257 1.00 93.88 89 ASN A O 1
ATOM 715 N N . GLY A 1 90 ? 15.383 4.965 -36.794 1.00 91.31 90 GLY A N 1
ATOM 716 C CA . GLY A 1 90 ? 16.075 3.978 -37.634 1.00 91.31 90 GLY A CA 1
ATOM 717 C C . GLY A 1 90 ? 17.469 3.571 -37.140 1.00 91.31 90 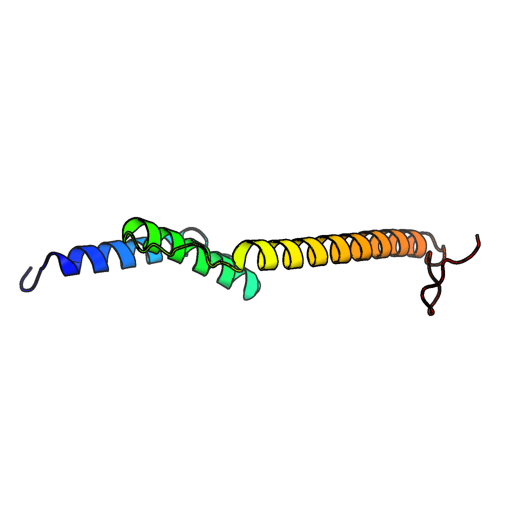GLY A C 1
ATOM 718 O O . GLY A 1 90 ? 18.218 2.931 -37.875 1.00 91.31 90 GLY A O 1
ATOM 719 N N . LYS A 1 91 ? 17.842 3.937 -35.908 1.00 90.31 91 LYS A N 1
ATOM 720 C CA . LYS A 1 91 ? 19.119 3.568 -35.282 1.00 90.31 91 LYS A CA 1
ATOM 721 C C . LYS A 1 91 ? 18.937 2.311 -34.421 1.00 90.31 91 LYS A C 1
ATOM 723 O O . LYS A 1 91 ? 17.901 2.174 -33.768 1.00 90.31 91 LYS A O 1
ATOM 728 N N . PRO A 1 92 ? 19.932 1.409 -34.362 1.00 86.12 92 PRO A N 1
ATOM 729 C CA . PRO A 1 92 ? 19.849 0.232 -33.506 1.00 86.12 92 PRO A CA 1
ATOM 730 C C . PRO A 1 92 ? 19.843 0.613 -32.008 1.00 86.12 92 PRO A C 1
ATOM 732 O O . PRO A 1 92 ? 20.346 1.684 -31.641 1.00 86.12 92 PRO A O 1
ATOM 735 N N . PRO A 1 93 ? 19.315 -0.259 -31.127 1.00 86.00 93 PRO A N 1
ATOM 736 C CA . PRO A 1 93 ? 19.404 -0.106 -29.672 1.00 86.00 93 PRO A CA 1
ATOM 737 C C . PRO A 1 93 ? 20.848 0.048 -29.170 1.00 86.00 93 PRO A C 1
ATOM 739 O O . PRO A 1 93 ? 21.805 -0.316 -29.853 1.00 86.00 93 PRO A O 1
ATOM 742 N N . LEU A 1 94 ? 21.027 0.633 -27.984 1.00 83.06 94 LEU A N 1
ATOM 743 C CA . LEU A 1 94 ? 22.346 0.838 -27.361 1.00 83.06 94 LEU A CA 1
ATOM 744 C C . LEU A 1 94 ? 23.021 -0.465 -26.950 1.00 83.06 94 LEU A C 1
ATOM 746 O O . LEU A 1 94 ? 24.250 -0.524 -26.921 1.00 83.06 94 LEU A O 1
ATOM 750 N N . LYS A 1 95 ? 22.230 -1.489 -26.635 1.00 82.81 95 LYS A N 1
ATOM 751 C CA . LYS A 1 95 ? 22.718 -2.813 -26.262 1.00 82.81 95 LYS A CA 1
ATOM 752 C C . LYS A 1 95 ? 22.406 -3.839 -27.356 1.00 82.81 95 LYS A C 1
ATOM 754 O O . LYS A 1 95 ? 21.483 -3.662 -28.157 1.00 82.81 95 LYS A O 1
ATOM 759 N N . ASP A 1 96 ? 23.230 -4.869 -27.469 1.00 78.00 96 ASP A N 1
ATOM 760 C CA . ASP A 1 96 ? 22.939 -6.048 -28.286 1.00 78.00 96 ASP A CA 1
ATOM 761 C C . ASP A 1 96 ? 22.006 -7.027 -27.548 1.00 78.00 96 ASP A C 1
ATOM 763 O O . ASP A 1 96 ? 21.527 -6.740 -26.449 1.00 78.00 96 ASP A O 1
ATOM 767 N N . ALA A 1 97 ? 21.679 -8.154 -28.189 1.00 75.38 97 ALA A N 1
ATOM 768 C CA . ALA A 1 97 ? 20.802 -9.174 -27.606 1.00 75.38 97 ALA A CA 1
ATOM 769 C C . ALA A 1 97 ? 21.404 -9.821 -26.344 1.00 75.38 97 ALA A C 1
ATOM 771 O O . ALA A 1 97 ? 20.660 -10.322 -25.503 1.00 75.38 97 ALA A O 1
ATOM 772 N N . ASP A 1 98 ? 22.729 -9.751 -26.203 1.00 76.81 98 ASP A N 1
ATOM 773 C CA . ASP A 1 98 ? 23.504 -10.282 -25.084 1.00 76.81 98 ASP A CA 1
ATOM 774 C C . ASP A 1 98 ? 23.692 -9.244 -23.956 1.00 76.81 98 ASP A C 1
ATOM 776 O O . ASP A 1 98 ? 24.266 -9.543 -22.909 1.00 76.81 98 ASP A O 1
ATOM 780 N N . GLY A 1 99 ? 23.173 -8.021 -24.133 1.00 72.94 99 GLY A N 1
ATOM 781 C CA . GLY A 1 99 ? 23.218 -6.940 -23.148 1.00 72.94 99 GLY A CA 1
ATOM 782 C C . GLY A 1 99 ? 24.505 -6.110 -23.157 1.00 72.94 99 GLY A C 1
ATOM 783 O O . GLY A 1 99 ? 24.631 -5.185 -22.345 1.00 72.94 99 GLY A O 1
ATOM 784 N N . ASN A 1 100 ? 25.435 -6.375 -24.076 1.00 78.75 100 ASN A N 1
ATOM 785 C CA . ASN A 1 100 ? 26.663 -5.603 -24.228 1.00 78.75 100 ASN A CA 1
ATOM 786 C C . ASN A 1 100 ? 26.386 -4.302 -24.979 1.00 78.75 100 ASN A C 1
ATOM 788 O O . ASN A 1 100 ? 25.543 -4.228 -25.874 1.00 78.75 100 ASN A O 1
ATOM 792 N N . ARG A 1 101 ? 27.097 -3.237 -24.603 1.00 76.69 101 ARG A N 1
ATOM 793 C CA . ARG A 1 101 ? 26.961 -1.934 -25.258 1.00 76.69 101 ARG A CA 1
ATOM 794 C C . ARG A 1 101 ? 27.545 -2.042 -26.671 1.00 76.69 101 ARG A C 1
ATOM 796 O O . ARG A 1 101 ? 28.713 -2.386 -26.810 1.00 76.69 101 ARG A O 1
ATOM 803 N N . ARG A 1 102 ? 26.749 -1.746 -27.703 1.00 70.69 102 ARG A N 1
ATOM 804 C CA . ARG A 1 102 ? 27.225 -1.756 -29.094 1.00 70.69 102 ARG A CA 1
ATOM 805 C C . ARG A 1 102 ? 28.274 -0.655 -29.271 1.00 70.69 102 ARG A C 1
ATOM 807 O O . ARG A 1 102 ? 27.993 0.496 -28.926 1.00 70.69 102 ARG A O 1
ATOM 814 N N . GLU A 1 103 ? 29.456 -1.000 -29.779 1.00 59.41 103 GLU A N 1
ATOM 815 C CA . GLU A 1 103 ? 30.435 -0.000 -30.222 1.00 59.41 103 GLU A CA 1
ATOM 816 C C . GLU A 1 103 ? 29.826 0.805 -31.382 1.00 59.41 103 GLU A C 1
ATOM 818 O O . GLU A 1 103 ? 29.132 0.243 -32.234 1.00 59.41 103 GLU A O 1
ATOM 823 N N . ILE A 1 104 ? 29.973 2.134 -31.325 1.00 54.97 104 ILE A N 1
ATOM 824 C CA . ILE A 1 104 ? 29.362 3.092 -32.263 1.00 54.97 104 ILE A CA 1
ATOM 825 C C . ILE A 1 104 ? 30.280 3.273 -33.464 1.00 54.97 104 ILE A C 1
ATOM 827 O O . ILE A 1 104 ? 31.482 3.510 -33.220 1.00 54.97 104 ILE A O 1
#

Radius of gyration: 24.32 Å; chains: 1; bounding box: 64×21×61 Å

pLDDT: mean 90.71, std 9.4, range [54.97, 98.06]

Organism: Rubus argutus (NCBI:txid59490)

Foldseek 3Di:
DPPDDPVVVLVVVLVVQLVVQCVVDPDDDDPVVVVVSSVVSNVVSCVVSVPDDDDDPCNVVVVVVVVVVVVVVVVVVVQVVVQVVCVVVVHHRQADPVRHGDDD

Secondary structure (DSSP, 8-state):
-TT--HHHHHHHHHHHHHHHHHHH----S-HHHHHHHHHHHHHHHHHHTT---PPPTTHHHHHHHHHHHHHHHHHHHHHHHHHHHHHHTTPPPSB-TTSPBPP-